Protein AF-A0A8T7J701-F1 (afdb_monomer)

Solvent-accessible surface area (backbone atoms only — not comparable to full-atom values): 9344 Å² total; per-residue (Å²): 139,82,80,80,81,82,81,77,78,81,80,74,82,53,72,67,58,51,52,51,53,51,56,53,50,53,58,54,46,68,56,49,52,61,53,50,50,53,51,52,50,38,51,53,44,42,51,38,52,59,66,49,41,62,57,58,50,21,50,53,51,45,28,73,75,64,75,45,62,70,88,56,50,94,55,53,51,68,57,43,32,54,74,36,74,41,73,69,82,63,43,32,93,86,24,78,41,36,28,45,67,43,78,37,64,93,67,40,28,42,38,34,34,49,22,83,86,38,67,95,42,58,92,26,24,55,33,38,29,56,44,71,93,74,89,51,88,42,79,43,50,48,29,30,91,81,36,81,52,24,38,53,64,89,54,50,50,78,95,48,110

Nearest PDB structures (foldseek):
  1ay2-assembly1_A  TM=6.930E-01  e=4.412E-07  Neisseria gonorrhoeae
  8p36-assembly1_A  TM=6.421E-01  e=7.037E-06  Neisseria meningitidis 8013
  5vxx-assembly1_A  TM=6.712E-01  e=3.797E-05  Neisseria gonorrhoeae
  4v1j-assembly1_A  TM=6.724E-01  e=2.049E-04  Neisseria meningitidis MC58
  4ua3-assembly1_A  TM=5.318E-01  e=2.609E+00  Schizosaccharomyces pombe 972h-

Mean predicted aligned error: 8.08 Å

Structure (mmCIF, N/CA/C/O backbone):
data_AF-A0A8T7J701-F1
#
_entry.id   AF-A0A8T7J701-F1
#
loop_
_atom_site.group_PDB
_atom_site.id
_atom_site.type_symbol
_atom_site.label_atom_id
_atom_site.label_alt_id
_atom_site.label_comp_id
_atom_site.label_asym_id
_atom_site.label_entity_id
_atom_site.label_seq_id
_atom_site.pdbx_PDB_ins_code
_atom_site.Cartn_x
_atom_site.Cartn_y
_atom_site.Cartn_z
_atom_site.occupancy
_atom_site.B_iso_or_equiv
_atom_site.auth_seq_id
_atom_site.auth_comp_id
_atom_site.auth_asym_id
_atom_site.auth_atom_id
_atom_site.pdbx_PDB_model_num
ATOM 1 N N . MET A 1 1 ? -72.416 5.021 23.089 1.00 48.91 1 MET A N 1
ATOM 2 C CA . MET A 1 1 ? -71.136 4.602 22.478 1.00 48.91 1 MET A CA 1
ATOM 3 C C . MET A 1 1 ? -70.026 5.151 23.364 1.00 48.91 1 MET A C 1
ATOM 5 O O . MET A 1 1 ? -69.552 6.258 23.155 1.00 48.91 1 MET A O 1
ATOM 9 N N . GLU A 1 2 ? -69.738 4.439 24.451 1.00 57.44 2 GLU A N 1
ATOM 10 C CA . GLU A 1 2 ? -68.784 4.865 25.477 1.00 57.44 2 GLU A CA 1
ATOM 11 C C . GLU A 1 2 ? -67.380 4.456 25.020 1.00 57.44 2 GLU A C 1
ATOM 13 O O . GLU A 1 2 ? -67.126 3.279 24.763 1.00 57.44 2 GLU A O 1
ATOM 18 N N . ARG A 1 3 ? -66.489 5.429 24.797 1.00 68.06 3 ARG A N 1
ATOM 19 C CA . ARG A 1 3 ? -65.107 5.136 24.401 1.00 68.06 3 ARG A CA 1
ATOM 20 C C . ARG A 1 3 ? -64.328 4.754 25.654 1.00 68.06 3 ARG A C 1
ATOM 22 O O . ARG A 1 3 ? -64.083 5.611 26.495 1.00 68.06 3 ARG A O 1
ATOM 29 N N . ILE A 1 4 ? -63.929 3.489 25.750 1.00 71.31 4 ILE A N 1
ATOM 30 C CA . ILE A 1 4 ? -63.024 2.992 26.792 1.00 71.31 4 ILE A CA 1
ATOM 31 C C . ILE A 1 4 ? -61.627 3.584 26.529 1.00 71.31 4 ILE A C 1
ATOM 33 O O . ILE A 1 4 ? -61.042 3.292 25.481 1.00 71.31 4 ILE A O 1
ATOM 37 N N . PRO A 1 5 ? -61.069 4.416 27.426 1.00 68.75 5 PRO A N 1
ATOM 38 C CA . PRO A 1 5 ? -59.709 4.909 27.276 1.00 68.75 5 PRO A CA 1
ATOM 39 C C . PRO A 1 5 ? -58.721 3.787 27.612 1.00 68.75 5 PRO A C 1
ATOM 41 O O . PRO A 1 5 ? -58.660 3.294 28.738 1.00 68.75 5 PRO A O 1
ATOM 44 N N . ILE A 1 6 ? -57.925 3.380 26.625 1.00 67.25 6 ILE A N 1
ATOM 45 C CA . ILE A 1 6 ? -56.835 2.420 26.811 1.00 67.25 6 ILE A CA 1
ATOM 46 C C . ILE A 1 6 ? -55.654 3.195 27.409 1.00 67.25 6 ILE A C 1
ATOM 48 O O . ILE A 1 6 ? -54.862 3.803 26.691 1.00 67.25 6 ILE A O 1
ATOM 52 N N . ALA A 1 7 ? -55.552 3.223 28.737 1.00 66.69 7 ALA A N 1
ATOM 53 C CA . ALA A 1 7 ? -54.397 3.788 29.425 1.00 66.69 7 ALA A CA 1
ATOM 54 C C . ALA A 1 7 ? -53.193 2.838 29.279 1.00 66.69 7 ALA A C 1
ATOM 56 O O . ALA A 1 7 ? -53.041 1.874 30.032 1.00 66.69 7 ALA A O 1
ATOM 57 N N . LEU A 1 8 ? -52.326 3.099 28.299 1.00 66.06 8 LEU A N 1
ATOM 58 C CA . LEU A 1 8 ? -51.037 2.420 28.171 1.00 66.06 8 LEU A CA 1
ATOM 59 C C . LEU A 1 8 ? -50.128 2.872 29.326 1.00 66.06 8 LEU A C 1
ATOM 61 O O . LEU A 1 8 ? -49.614 3.989 29.327 1.00 66.06 8 LEU A O 1
ATOM 65 N N . ARG A 1 9 ? -49.936 2.016 30.340 1.00 67.56 9 ARG A N 1
ATOM 66 C CA . ARG A 1 9 ? -48.947 2.247 31.406 1.00 67.56 9 ARG A CA 1
ATOM 67 C C . ARG A 1 9 ? -47.551 2.355 30.783 1.00 67.56 9 ARG A C 1
ATOM 69 O O . ARG A 1 9 ? -46.981 1.347 30.375 1.00 67.56 9 ARG A O 1
ATOM 76 N N . SER A 1 10 ? -46.984 3.558 30.771 1.00 69.19 10 SER A N 1
ATOM 77 C CA . SER A 1 10 ? -45.564 3.778 30.487 1.00 69.19 10 SER A CA 1
ATOM 78 C C . SER A 1 10 ? -44.724 3.159 31.610 1.00 69.19 10 SER A C 1
ATOM 80 O O . SER A 1 10 ? -44.507 3.783 32.649 1.00 69.19 10 SER A O 1
ATOM 82 N N . LYS A 1 11 ? -44.265 1.915 31.429 1.00 72.12 11 LYS A N 1
ATOM 83 C CA . LYS A 1 11 ? -43.173 1.356 32.234 1.00 72.12 11 LYS A CA 1
ATOM 84 C C . LYS A 1 11 ? -41.877 2.029 31.777 1.00 72.12 11 LYS A C 1
ATOM 86 O O . LYS A 1 11 ? -41.367 1.714 30.708 1.00 72.12 11 LYS A O 1
ATOM 91 N N . GLY A 1 12 ? -41.393 2.994 32.556 1.00 75.69 12 GLY A N 1
ATOM 92 C CA . GLY A 1 12 ? -40.072 3.587 32.346 1.00 75.69 12 GLY A CA 1
ATOM 93 C C . GLY A 1 12 ? -38.963 2.589 32.684 1.00 75.69 12 GLY A C 1
ATOM 94 O O . GLY A 1 12 ? -39.134 1.759 33.576 1.00 75.69 12 GLY A O 1
ATOM 95 N N . PHE A 1 13 ? -37.841 2.676 31.971 1.00 80.69 13 PHE A N 1
ATOM 96 C CA . PHE A 1 13 ? -36.609 1.954 32.302 1.00 80.69 13 PHE A CA 1
ATOM 97 C C . PHE A 1 13 ? -36.072 2.424 33.660 1.00 80.69 13 PHE A C 1
ATOM 99 O O . PHE A 1 13 ? -36.103 3.623 33.952 1.00 80.69 13 PHE A O 1
ATOM 106 N N . SER A 1 14 ? -35.561 1.507 34.483 1.00 90.25 14 SER A N 1
ATOM 107 C CA . SER A 1 14 ? -34.904 1.894 35.730 1.00 90.25 14 SER A CA 1
ATOM 108 C C . SER A 1 14 ? -33.546 2.538 35.448 1.00 90.25 14 SER A C 1
ATOM 110 O O . SER A 1 14 ? -32.797 2.095 34.576 1.00 90.25 14 SER A O 1
ATOM 112 N N . LEU A 1 15 ? -33.180 3.554 36.236 1.00 90.75 15 LEU A N 1
ATOM 113 C CA . LEU A 1 15 ? -31.855 4.175 36.162 1.00 90.75 15 LEU A CA 1
ATOM 114 C C . LEU A 1 15 ? -30.743 3.134 36.379 1.00 90.75 15 LEU A C 1
ATOM 116 O O . LEU A 1 15 ? -29.698 3.204 35.737 1.00 90.75 15 LEU A O 1
ATOM 120 N N . ILE A 1 16 ? -30.991 2.126 37.224 1.00 93.25 16 ILE A N 1
ATOM 121 C CA . ILE A 1 16 ? -30.011 1.065 37.475 1.00 93.25 16 ILE A CA 1
ATOM 122 C C . ILE A 1 16 ? -29.854 0.118 36.281 1.00 93.25 16 ILE A C 1
ATOM 124 O O . ILE A 1 16 ? -28.740 -0.308 35.987 1.00 93.25 16 ILE A O 1
ATOM 128 N N . GLU A 1 17 ? -30.935 -0.158 35.545 1.00 93.06 17 GLU A N 1
ATOM 129 C CA . GLU A 1 17 ? -30.873 -0.964 34.319 1.00 93.06 17 GLU A CA 1
ATOM 130 C C . GLU A 1 17 ? -30.057 -0.242 33.247 1.00 93.06 17 GLU A C 1
ATOM 132 O O . GLU A 1 17 ? -29.216 -0.856 32.591 1.00 93.06 17 GLU A O 1
ATOM 137 N N . LEU A 1 18 ? -30.238 1.076 33.122 1.00 91.25 18 LEU A N 1
ATOM 138 C CA . LEU A 1 18 ? -29.447 1.892 32.207 1.00 91.25 18 LEU A CA 1
ATOM 139 C C . LEU A 1 18 ? -27.960 1.899 32.597 1.00 91.25 18 LEU A C 1
ATOM 141 O O . LEU A 1 18 ? -27.101 1.730 31.735 1.00 91.25 18 LEU A O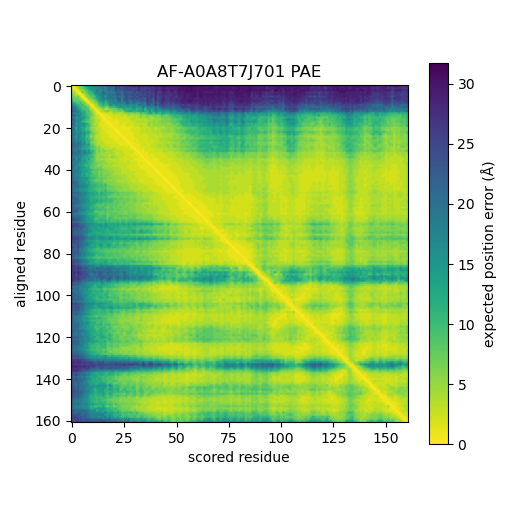 1
ATOM 145 N N . MET A 1 19 ? -27.639 2.063 33.884 1.00 93.94 19 MET A N 1
ATOM 146 C CA . MET A 1 19 ? -26.246 2.089 34.344 1.00 93.94 19 MET A CA 1
ATOM 147 C C . MET A 1 19 ? -25.528 0.759 34.095 1.00 93.94 19 MET A C 1
ATOM 149 O O . MET A 1 19 ? -24.382 0.766 33.645 1.00 93.94 19 MET A O 1
ATOM 153 N N . ILE A 1 20 ? -26.195 -0.377 34.324 1.00 95.12 20 ILE A N 1
ATOM 154 C CA . ILE A 1 20 ? -25.615 -1.700 34.053 1.00 95.12 20 ILE A CA 1
ATOM 155 C C . ILE A 1 20 ? -25.442 -1.912 32.544 1.00 95.12 20 ILE A C 1
ATOM 157 O O . ILE A 1 20 ? -24.383 -2.362 32.105 1.00 95.12 20 ILE A O 1
ATOM 161 N N . ALA A 1 21 ? -26.437 -1.539 31.735 1.00 95.56 21 ALA A N 1
ATOM 162 C CA . ALA A 1 21 ? -26.334 -1.637 30.281 1.00 95.56 21 ALA A CA 1
ATOM 163 C C . ALA A 1 21 ? -25.148 -0.818 29.740 1.00 95.56 21 ALA A C 1
ATOM 165 O O . ALA A 1 21 ? -24.352 -1.324 28.948 1.00 95.56 21 ALA A O 1
ATOM 166 N N . LEU A 1 22 ? -24.974 0.418 30.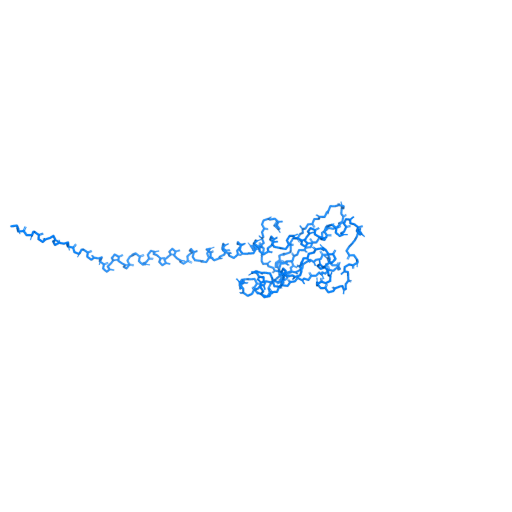218 1.00 94.31 22 LEU A N 1
ATOM 167 C CA . LEU A 1 22 ? -23.845 1.271 29.839 1.00 94.31 22 LEU A CA 1
ATOM 168 C C . LEU A 1 22 ? -22.497 0.705 30.300 1.00 94.31 22 LEU A C 1
ATOM 170 O O . LEU A 1 22 ? -21.518 0.797 29.558 1.00 94.31 22 LEU A O 1
ATOM 174 N N . ALA A 1 23 ? -22.439 0.092 31.485 1.00 96.12 23 ALA A N 1
ATOM 175 C CA . ALA A 1 23 ? -21.226 -0.554 31.981 1.00 96.12 23 ALA A CA 1
ATOM 176 C C . ALA A 1 23 ? -20.783 -1.719 31.079 1.00 96.12 23 ALA A C 1
ATOM 178 O O . ALA A 1 23 ? -19.599 -1.858 30.790 1.00 96.12 23 ALA A O 1
ATOM 179 N N . ILE A 1 24 ? -21.720 -2.523 30.573 1.00 97.19 24 ILE A N 1
ATOM 180 C CA . ILE A 1 24 ? -21.397 -3.629 29.661 1.00 97.19 24 ILE A CA 1
ATOM 181 C C . ILE A 1 24 ? -20.969 -3.092 28.286 1.00 97.19 24 ILE A C 1
ATOM 183 O O . ILE A 1 24 ? -19.957 -3.530 27.734 1.00 97.19 24 ILE A O 1
ATOM 187 N N . ILE A 1 25 ? -21.701 -2.113 27.740 1.00 96.56 25 ILE A N 1
ATOM 188 C CA . ILE A 1 25 ? -21.396 -1.517 26.429 1.00 96.56 25 ILE A CA 1
ATOM 189 C C . ILE A 1 25 ? -20.014 -0.852 26.437 1.00 96.56 25 ILE A C 1
ATOM 191 O O . ILE A 1 25 ? -19.280 -0.978 25.456 1.00 96.56 25 ILE A O 1
ATOM 195 N N . SER A 1 26 ? -19.626 -0.179 27.524 1.00 96.31 26 SER A N 1
ATOM 196 C CA . SER A 1 26 ? -18.323 0.491 27.611 1.00 96.31 26 SER A CA 1
ATOM 197 C C . SER A 1 26 ? -17.153 -0.498 27.551 1.00 96.31 26 SER A C 1
ATOM 199 O O . SER A 1 26 ? -16.195 -0.263 26.811 1.00 96.31 26 SER A O 1
ATOM 201 N N . ILE A 1 27 ? -17.266 -1.640 28.237 1.00 96.25 27 ILE A N 1
ATOM 202 C CA . ILE A 1 27 ? -16.248 -2.697 28.222 1.00 96.25 27 ILE A CA 1
ATOM 203 C C . ILE A 1 27 ? -16.122 -3.292 26.815 1.00 96.25 27 ILE A C 1
ATOM 205 O O . ILE A 1 27 ? -15.019 -3.338 26.268 1.00 96.25 27 ILE A O 1
ATOM 209 N N . LEU A 1 28 ? -17.242 -3.686 26.195 1.00 96.88 28 LEU A N 1
ATOM 210 C CA . LEU A 1 28 ? -17.240 -4.288 24.854 1.00 96.88 28 LEU A CA 1
ATOM 211 C C . LEU A 1 28 ? -16.703 -3.317 23.792 1.00 96.88 28 LEU A C 1
ATOM 213 O O . LEU A 1 28 ? -15.905 -3.699 22.934 1.00 96.88 28 LEU A O 1
ATOM 217 N N . SER A 1 29 ? -17.101 -2.047 23.877 1.00 95.81 29 SER A N 1
ATOM 218 C CA . SER A 1 29 ? -16.688 -0.989 22.953 1.00 95.81 29 SER A CA 1
ATOM 219 C C . SER A 1 29 ? -15.175 -0.741 22.979 1.00 95.81 29 SER A C 1
ATOM 221 O O . SER A 1 29 ? -14.570 -0.540 21.923 1.00 95.81 29 SER A O 1
ATOM 223 N N . SER A 1 30 ? -14.542 -0.836 24.156 1.00 95.69 30 SER A N 1
ATOM 224 C CA . SER A 1 30 ? -13.095 -0.614 24.306 1.00 95.69 30 SER A CA 1
ATOM 225 C C . SER A 1 30 ? -12.235 -1.566 23.459 1.00 95.69 30 SER A C 1
ATOM 227 O O . SER A 1 30 ? -11.179 -1.166 22.973 1.00 95.69 30 SER A O 1
ATOM 229 N N . ILE A 1 31 ? -12.715 -2.792 23.223 1.00 94.56 31 ILE A N 1
ATOM 230 C CA . ILE A 1 31 ? -12.029 -3.821 22.428 1.00 94.56 31 ILE A CA 1
ATOM 231 C C . ILE A 1 31 ? -12.515 -3.793 20.973 1.00 94.56 31 ILE A C 1
ATOM 233 O O . ILE A 1 31 ? -11.716 -3.876 20.039 1.00 94.56 31 ILE A O 1
ATOM 237 N N . ALA A 1 32 ? -13.825 -3.632 20.763 1.00 94.94 32 ALA A N 1
ATOM 238 C CA . ALA A 1 32 ? -14.435 -3.711 19.440 1.00 94.94 32 ALA A CA 1
ATOM 239 C C . ALA A 1 32 ? -14.025 -2.552 18.517 1.00 94.94 32 ALA A C 1
ATOM 241 O O . ALA A 1 32 ? -13.745 -2.772 17.339 1.00 94.94 32 ALA A O 1
ATOM 242 N N . ILE A 1 33 ? -13.955 -1.318 19.031 1.00 93.50 33 ILE A N 1
ATOM 243 C CA . ILE A 1 33 ? -13.616 -0.140 18.218 1.00 93.50 33 ILE A CA 1
ATOM 244 C C . ILE A 1 33 ? -12.212 -0.229 17.597 1.00 93.50 33 ILE A C 1
ATOM 246 O O . ILE A 1 33 ? -12.117 -0.062 16.377 1.00 93.50 33 ILE A O 1
ATOM 250 N N . PRO A 1 34 ? -11.117 -0.459 18.352 1.00 91.56 34 PRO A N 1
ATOM 251 C CA . PRO A 1 34 ? -9.784 -0.516 17.751 1.00 91.56 34 PRO A CA 1
ATOM 252 C C . PRO A 1 34 ? -9.657 -1.673 16.753 1.00 91.56 34 PRO A C 1
ATOM 254 O O . PRO A 1 34 ? -9.100 -1.488 15.672 1.00 91.56 34 PRO A O 1
ATOM 257 N N . GLN A 1 35 ? -10.247 -2.834 17.054 1.00 92.62 35 GLN A N 1
ATOM 258 C CA . GLN A 1 35 ? -10.235 -3.976 16.140 1.00 92.62 35 GLN A CA 1
ATOM 259 C C . GLN A 1 35 ? -10.995 -3.679 14.839 1.00 92.62 35 GLN A C 1
ATOM 261 O O . GLN A 1 35 ? -10.494 -3.963 13.748 1.00 92.62 35 GLN A O 1
ATOM 266 N N . TYR A 1 36 ? -12.181 -3.072 14.934 1.00 93.12 36 TYR A N 1
ATOM 267 C CA . TYR A 1 36 ? -12.975 -2.698 13.766 1.00 93.12 36 TYR A CA 1
ATOM 268 C C . TYR A 1 36 ? -12.267 -1.644 12.908 1.00 93.12 36 TYR A C 1
ATOM 270 O O . TYR A 1 36 ? -12.245 -1.759 11.684 1.00 93.12 36 TYR A O 1
ATOM 278 N N . ARG A 1 37 ? -11.619 -0.651 13.532 1.00 90.25 37 ARG A N 1
ATOM 279 C CA . ARG A 1 37 ? -10.803 0.339 12.812 1.00 90.25 37 ARG A CA 1
ATOM 280 C C . ARG A 1 37 ? -9.686 -0.336 12.022 1.00 90.25 37 ARG A C 1
ATOM 282 O O . ARG A 1 37 ? -9.582 -0.094 10.824 1.00 90.25 37 ARG A O 1
ATOM 289 N N . ASN A 1 38 ? -8.937 -1.251 12.640 1.00 89.31 38 ASN A N 1
ATOM 290 C CA . ASN A 1 38 ? -7.877 -1.992 11.951 1.00 89.31 38 ASN A CA 1
ATOM 291 C C . ASN A 1 38 ? -8.417 -2.818 10.772 1.00 89.31 38 ASN A C 1
ATOM 293 O O . ASN A 1 38 ? -7.792 -2.848 9.712 1.00 89.31 38 ASN A O 1
ATOM 297 N N . TYR A 1 39 ? -9.583 -3.456 10.922 1.00 91.38 39 TYR A N 1
ATOM 298 C CA . TYR A 1 39 ? -10.231 -4.195 9.834 1.00 91.38 39 TYR A CA 1
ATOM 299 C C . TYR A 1 39 ? -10.573 -3.286 8.645 1.00 91.38 39 TYR A C 1
ATOM 301 O O . TYR A 1 39 ? -10.223 -3.593 7.504 1.00 91.38 39 TYR A O 1
ATOM 309 N N . ILE A 1 40 ? -11.191 -2.133 8.911 1.00 91.44 40 ILE A N 1
ATOM 310 C CA . ILE A 1 40 ? -11.526 -1.153 7.873 1.00 91.44 40 ILE A CA 1
ATOM 311 C C . ILE A 1 40 ? -10.260 -0.609 7.200 1.00 91.44 40 ILE A C 1
ATOM 313 O O . ILE A 1 40 ? -10.224 -0.485 5.977 1.00 91.44 40 ILE A O 1
ATOM 317 N N . THR A 1 41 ? -9.195 -0.343 7.955 1.00 90.88 41 THR A N 1
ATOM 318 C CA . THR A 1 41 ? -7.906 0.098 7.404 1.00 90.88 41 THR A CA 1
ATOM 319 C C . THR A 1 41 ? -7.299 -0.947 6.469 1.00 90.88 41 THR A C 1
ATOM 321 O O . THR A 1 41 ? -6.880 -0.603 5.363 1.00 90.88 41 THR A O 1
ATOM 324 N N . LYS A 1 42 ? -7.310 -2.231 6.850 1.00 90.81 42 LYS A N 1
ATOM 325 C CA . LYS A 1 42 ? -6.849 -3.329 5.981 1.00 90.81 42 LYS A CA 1
ATOM 326 C C . LYS A 1 42 ? -7.682 -3.440 4.704 1.00 90.81 42 LYS A C 1
ATOM 328 O O . LYS A 1 42 ? -7.115 -3.638 3.631 1.00 90.81 42 LYS A O 1
ATOM 333 N N . ALA A 1 43 ? -9.001 -3.263 4.793 1.00 90.81 43 ALA A N 1
ATOM 334 C CA . ALA A 1 43 ? -9.877 -3.268 3.622 1.00 90.81 43 ALA A CA 1
ATOM 335 C C . ALA A 1 43 ? -9.530 -2.126 2.649 1.00 90.81 43 ALA A C 1
ATOM 337 O O . ALA A 1 43 ? -9.304 -2.375 1.466 1.00 90.81 43 ALA A O 1
ATOM 338 N N . LYS A 1 44 ? -9.377 -0.895 3.157 1.00 90.94 44 LYS A N 1
ATOM 339 C CA . LYS A 1 44 ? -8.966 0.268 2.350 1.00 90.94 44 LYS A CA 1
ATOM 340 C C . LYS A 1 44 ? -7.588 0.078 1.707 1.00 90.94 44 LYS A C 1
ATOM 342 O O . LYS A 1 44 ? -7.392 0.413 0.543 1.00 90.94 44 LYS A O 1
ATOM 347 N N . LEU A 1 45 ? -6.627 -0.480 2.445 1.00 90.25 45 LEU A N 1
ATOM 348 C CA . LEU A 1 45 ? -5.290 -0.778 1.922 1.00 90.25 45 LEU A CA 1
ATOM 349 C C . LEU A 1 45 ? -5.296 -1.877 0.865 1.00 90.25 45 LEU A C 1
ATOM 351 O O . LE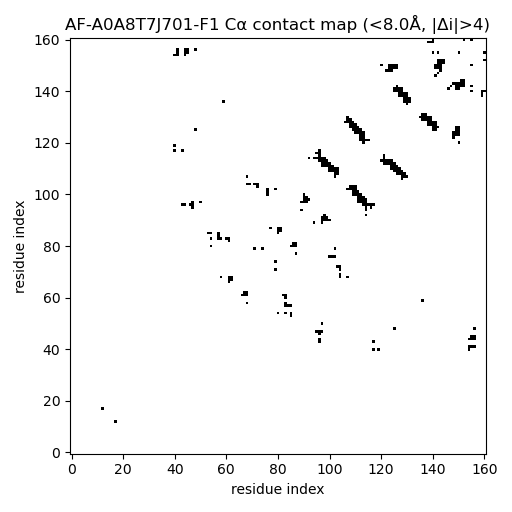U A 1 45 ? -4.529 -1.809 -0.092 1.00 90.25 45 LEU A O 1
ATOM 355 N N . THR A 1 46 ? -6.176 -2.862 1.010 1.00 90.12 46 THR A N 1
ATOM 356 C CA . THR A 1 46 ? -6.380 -3.893 -0.009 1.00 90.12 46 THR A CA 1
ATOM 357 C C . THR A 1 46 ? -6.958 -3.276 -1.279 1.00 90.12 46 THR A C 1
ATOM 359 O O . THR A 1 46 ? -6.470 -3.572 -2.365 1.00 90.12 46 THR A O 1
ATOM 362 N N . GLU A 1 47 ? -7.923 -2.358 -1.165 1.00 89.06 47 GLU A N 1
ATOM 363 C CA . GLU A 1 47 ? -8.436 -1.600 -2.314 1.00 89.06 47 GLU A CA 1
ATOM 364 C C . GLU A 1 47 ? -7.321 -0.783 -2.978 1.00 89.06 47 GLU A C 1
ATOM 366 O O . GLU A 1 47 ? -7.143 -0.865 -4.191 1.00 89.06 47 GLU A O 1
ATOM 371 N N . ALA A 1 48 ? -6.497 -0.082 -2.193 1.00 88.56 48 ALA A N 1
ATOM 372 C CA . ALA A 1 48 ? -5.334 0.640 -2.706 1.00 88.56 48 ALA A CA 1
ATOM 373 C C . ALA A 1 48 ? -4.337 -0.287 -3.428 1.00 88.56 48 ALA A C 1
ATOM 375 O O . ALA A 1 48 ? -3.820 0.057 -4.488 1.00 88.56 48 ALA A O 1
ATOM 376 N N . PHE A 1 49 ? -4.086 -1.480 -2.886 1.00 88.38 49 PHE A N 1
ATOM 377 C CA . PHE A 1 49 ? -3.208 -2.476 -3.495 1.00 88.38 49 PHE A CA 1
ATOM 378 C C . PHE A 1 49 ? -3.760 -3.004 -4.824 1.00 88.38 49 PHE A C 1
ATOM 380 O O . PHE A 1 49 ? -3.025 -3.079 -5.810 1.00 88.38 49 PHE A O 1
ATOM 387 N N . LEU A 1 50 ? -5.052 -3.341 -4.866 1.00 87.81 50 LEU A N 1
ATOM 388 C CA . LEU A 1 50 ? -5.739 -3.775 -6.086 1.00 87.81 50 LEU A CA 1
ATOM 389 C C . LEU A 1 50 ? -5.705 -2.689 -7.151 1.00 87.81 50 LEU A C 1
ATOM 391 O O . LEU A 1 50 ? -5.483 -2.971 -8.325 1.00 87.81 50 LEU A O 1
ATOM 395 N N . ALA A 1 51 ? -5.858 -1.443 -6.726 1.00 86.75 51 ALA A N 1
ATOM 396 C CA . ALA A 1 51 ? -5.806 -0.312 -7.615 1.00 86.75 51 ALA A CA 1
ATOM 397 C C . ALA A 1 51 ? -4.409 -0.217 -8.290 1.00 86.75 51 ALA A C 1
ATOM 399 O O . ALA A 1 51 ? -4.322 0.108 -9.466 1.00 86.75 51 ALA A O 1
ATOM 400 N N . VAL A 1 52 ? -3.312 -0.590 -7.618 1.00 87.38 52 VAL A N 1
ATOM 401 C CA . VAL A 1 52 ? -1.947 -0.574 -8.195 1.00 87.38 52 VAL A CA 1
ATOM 402 C C . VAL A 1 52 ? -1.665 -1.763 -9.137 1.00 87.38 52 VAL A C 1
ATOM 404 O O . VAL A 1 52 ? -0.666 -1.764 -9.863 1.00 87.38 52 VAL A O 1
ATOM 407 N N . ALA A 1 53 ? -2.539 -2.771 -9.191 1.00 88.06 53 ALA A N 1
ATOM 408 C CA . ALA A 1 53 ? -2.349 -3.960 -10.025 1.00 88.06 53 ALA A CA 1
ATOM 409 C C . ALA A 1 53 ? -2.077 -3.681 -11.523 1.00 88.06 53 ALA A C 1
ATOM 411 O O . ALA A 1 53 ? -1.177 -4.328 -12.063 1.00 88.06 53 ALA A O 1
ATOM 412 N N . PRO A 1 54 ? -2.735 -2.716 -12.201 1.00 88.50 54 PRO A N 1
ATOM 413 C CA . PRO A 1 54 ? -2.469 -2.401 -13.606 1.00 88.50 54 PRO A CA 1
ATOM 414 C C . PRO A 1 54 ? -1.017 -2.002 -13.873 1.00 88.50 54 PRO A C 1
ATOM 416 O O . PRO A 1 54 ? -0.462 -2.377 -14.898 1.00 88.50 54 PRO A O 1
ATOM 419 N N . ILE A 1 55 ? -0.359 -1.316 -12.931 1.00 88.88 55 ILE A N 1
ATOM 420 C CA . ILE A 1 55 ? 1.063 -0.972 -13.071 1.00 88.88 55 ILE A CA 1
ATOM 421 C C . ILE A 1 55 ? 1.924 -2.227 -13.027 1.00 88.88 55 ILE A C 1
ATOM 423 O O . ILE A 1 55 ? 2.884 -2.352 -13.783 1.00 88.88 55 ILE A O 1
ATOM 427 N N . LYS A 1 56 ? 1.592 -3.165 -12.133 1.00 88.12 56 LYS A N 1
ATOM 428 C CA . LYS A 1 56 ? 2.330 -4.424 -12.016 1.00 88.12 56 LYS A CA 1
ATOM 429 C C . LYS A 1 56 ? 2.245 -5.214 -13.317 1.00 88.12 56 LYS A C 1
ATOM 431 O O . LYS A 1 56 ? 3.263 -5.718 -13.776 1.00 88.12 56 LYS A O 1
ATOM 436 N N . PHE A 1 57 ? 1.051 -5.297 -13.900 1.00 89.75 57 PHE A N 1
ATOM 437 C CA . PHE A 1 57 ? 0.838 -5.971 -15.177 1.00 89.75 57 PHE A CA 1
ATOM 438 C C . PHE A 1 57 ? 1.549 -5.257 -16.323 1.00 89.75 57 PHE A C 1
ATOM 440 O O . PHE A 1 57 ? 2.308 -5.905 -17.037 1.00 89.75 57 PHE A O 1
ATOM 447 N N . GLY A 1 58 ? 1.406 -3.934 -16.429 1.00 90.19 58 GLY A N 1
ATOM 448 C CA . GLY A 1 58 ? 2.095 -3.151 -17.452 1.00 90.19 58 GLY A CA 1
ATOM 449 C C . GLY A 1 58 ? 3.615 -3.280 -17.357 1.00 90.19 58 GLY A C 1
ATOM 450 O O . GLY A 1 58 ? 4.287 -3.383 -18.375 1.00 90.19 58 GLY A O 1
ATOM 451 N N . LEU A 1 59 ? 4.186 -3.349 -16.147 1.00 89.38 59 LEU A N 1
ATOM 452 C CA . LEU A 1 59 ? 5.628 -3.557 -15.984 1.00 89.38 59 LEU A CA 1
ATOM 453 C C . LEU A 1 59 ? 6.066 -4.954 -16.436 1.00 89.38 59 LEU A C 1
ATOM 455 O O . LEU A 1 59 ? 7.111 -5.087 -17.068 1.00 89.38 59 LEU A O 1
ATOM 459 N N . VAL A 1 60 ? 5.282 -5.987 -16.121 1.00 89.19 60 VAL A N 1
ATOM 460 C CA . VAL A 1 60 ? 5.555 -7.359 -16.576 1.00 89.19 60 VAL A CA 1
ATOM 461 C C . VAL A 1 60 ? 5.503 -7.425 -18.102 1.00 89.19 60 VAL A C 1
ATOM 463 O O . VAL A 1 60 ? 6.412 -7.976 -18.714 1.00 89.19 60 VAL A O 1
AT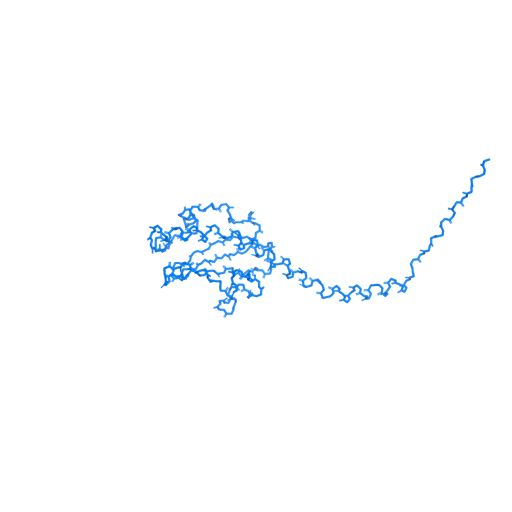OM 466 N N . GLU A 1 61 ? 4.487 -6.819 -18.717 1.00 90.19 61 GLU A N 1
ATOM 467 C CA . GLU A 1 61 ? 4.355 -6.720 -20.172 1.00 90.19 61 GLU A CA 1
ATOM 468 C C . GLU A 1 61 ? 5.534 -5.959 -20.789 1.00 90.19 61 GLU A C 1
ATOM 470 O O . GLU A 1 61 ? 6.188 -6.459 -21.704 1.00 90.19 61 GLU A O 1
ATOM 475 N N . TYR A 1 62 ? 5.880 -4.798 -20.229 1.00 90.06 62 TYR A N 1
ATOM 476 C CA . TYR A 1 62 ? 7.006 -3.993 -20.688 1.00 90.06 62 TYR A CA 1
ATOM 477 C C . TYR A 1 62 ? 8.315 -4.784 -20.659 1.00 90.06 62 TYR A C 1
ATOM 479 O O . TYR A 1 62 ? 9.075 -4.742 -21.625 1.00 90.06 62 TYR A O 1
ATOM 487 N N . VAL A 1 63 ? 8.587 -5.520 -19.578 1.00 88.31 63 VAL A N 1
ATOM 488 C CA . VAL A 1 63 ? 9.787 -6.363 -19.469 1.00 88.31 63 VAL A CA 1
ATOM 489 C C . VAL A 1 63 ? 9.706 -7.569 -20.403 1.00 88.31 63 VAL A C 1
ATOM 491 O O . VAL A 1 63 ? 10.727 -7.954 -20.962 1.00 88.31 63 VAL A O 1
ATOM 494 N N . SER A 1 64 ? 8.520 -8.128 -20.641 1.00 88.31 64 SER A N 1
ATOM 495 C CA . SER A 1 64 ? 8.336 -9.212 -21.610 1.00 88.31 64 SER A CA 1
ATOM 496 C C . SER A 1 64 ? 8.642 -8.774 -23.045 1.00 88.31 64 SER A C 1
ATOM 498 O O . SER A 1 64 ? 9.129 -9.584 -23.828 1.00 88.31 64 SER A O 1
ATOM 500 N N . VAL A 1 65 ? 8.363 -7.514 -23.397 1.00 90.25 65 VAL A N 1
ATOM 501 C CA . VAL A 1 65 ? 8.628 -6.956 -24.734 1.00 90.25 65 VAL A CA 1
ATOM 502 C C . VAL A 1 65 ? 10.061 -6.430 -24.858 1.00 90.25 65 VAL A C 1
ATOM 504 O O . VAL A 1 65 ? 10.723 -6.673 -25.863 1.00 90.25 65 VAL A O 1
ATOM 507 N N . ASN A 1 66 ? 10.560 -5.716 -23.845 1.00 89.12 66 ASN A N 1
ATOM 508 C CA . ASN A 1 66 ? 11.841 -4.999 -23.900 1.00 89.12 66 ASN A CA 1
ATOM 509 C C . ASN A 1 66 ? 13.009 -5.748 -23.235 1.00 89.12 66 ASN A C 1
ATOM 511 O O . ASN A 1 66 ? 14.142 -5.268 -23.246 1.00 89.12 66 ASN A O 1
ATOM 515 N N . GLY A 1 67 ? 12.748 -6.882 -22.585 1.00 86.25 67 GLY A N 1
ATOM 516 C CA . GLY A 1 67 ? 13.736 -7.715 -21.891 1.00 86.25 67 GLY A CA 1
ATOM 517 C C . GLY A 1 67 ? 14.287 -7.136 -20.581 1.00 86.25 67 GLY A C 1
ATOM 518 O O . GLY A 1 67 ? 14.909 -7.859 -19.809 1.00 86.25 67 GLY A O 1
ATOM 519 N N . SER A 1 68 ? 14.081 -5.847 -20.292 1.00 85.88 68 SER A N 1
ATOM 520 C CA . SER A 1 68 ? 14.538 -5.209 -19.052 1.00 85.88 68 SER A CA 1
ATOM 521 C C . SER A 1 68 ? 13.740 -3.947 -18.724 1.00 85.88 68 SER A C 1
ATOM 523 O O . SER A 1 68 ? 13.041 -3.395 -19.571 1.00 85.88 68 SER A O 1
ATOM 525 N N . THR A 1 69 ? 13.895 -3.431 -17.504 1.00 85.50 69 THR A N 1
ATOM 526 C CA . THR A 1 69 ? 13.323 -2.142 -17.085 1.00 85.50 69 THR A CA 1
ATOM 527 C C . THR A 1 69 ? 14.228 -0.941 -17.388 1.00 85.50 69 THR A C 1
ATOM 529 O O . THR A 1 69 ? 13.867 0.189 -17.063 1.00 85.50 69 THR A O 1
ATOM 532 N N . ALA A 1 70 ? 15.389 -1.142 -18.026 1.00 86.38 70 ALA A N 1
ATOM 533 C CA . ALA A 1 70 ? 16.391 -0.093 -18.243 1.00 86.38 70 ALA A CA 1
ATOM 534 C C . ALA A 1 70 ? 15.844 1.119 -19.014 1.00 86.38 70 ALA A C 1
ATOM 536 O O . ALA A 1 70 ? 16.177 2.256 -18.685 1.00 86.38 70 ALA A O 1
ATOM 537 N N . GLY A 1 71 ? 14.939 0.896 -19.972 1.00 86.38 71 GLY A N 1
ATOM 538 C CA . GLY A 1 71 ? 14.285 1.977 -20.719 1.00 86.38 71 GLY A CA 1
ATOM 539 C C . GLY A 1 71 ? 13.353 2.858 -19.876 1.00 86.38 71 GLY A C 1
ATOM 540 O O . GLY A 1 71 ? 13.015 3.956 -20.301 1.00 86.38 71 GLY A O 1
ATOM 541 N N . LEU A 1 72 ? 12.980 2.433 -18.665 1.00 87.19 72 LEU A N 1
ATOM 542 C CA . LEU A 1 72 ? 12.187 3.224 -17.717 1.00 87.19 72 LEU A CA 1
ATOM 543 C C . LEU A 1 72 ? 13.062 4.078 -16.783 1.00 87.19 72 LEU A C 1
ATOM 545 O O . LEU A 1 72 ? 12.539 4.871 -15.997 1.00 87.19 72 LEU A O 1
ATOM 549 N N . ALA A 1 73 ? 14.389 3.919 -16.830 1.00 87.06 73 ALA A N 1
ATOM 550 C CA . ALA A 1 73 ? 15.313 4.658 -15.979 1.00 87.06 73 ALA A CA 1
ATOM 551 C C . ALA A 1 73 ? 15.252 6.169 -16.249 1.00 87.06 73 ALA A C 1
ATOM 553 O O . ALA A 1 73 ? 15.226 6.609 -17.395 1.00 87.06 73 ALA A O 1
ATOM 554 N N . GLY A 1 74 ? 15.241 6.974 -15.183 1.00 82.75 74 GLY A N 1
ATOM 555 C CA . GLY A 1 74 ? 15.283 8.440 -15.276 1.00 82.75 74 GLY A CA 1
ATOM 556 C C . GLY A 1 74 ? 14.008 9.108 -15.807 1.00 82.75 74 GLY A C 1
ATOM 557 O O . GLY A 1 74 ? 13.927 10.335 -15.797 1.00 82.75 74 GLY A O 1
ATOM 558 N N . LYS A 1 75 ? 12.995 8.341 -16.229 1.00 87.50 75 LYS A N 1
ATOM 559 C CA . LYS A 1 75 ? 11.694 8.882 -16.638 1.00 87.50 75 LYS A CA 1
ATOM 560 C C . LYS A 1 75 ? 10.913 9.401 -15.425 1.00 87.50 75 LYS A C 1
ATOM 562 O O . LYS A 1 75 ? 10.998 8.855 -14.324 1.00 87.50 75 LYS A O 1
ATOM 567 N N . THR A 1 76 ? 10.109 10.444 -15.634 1.00 87.88 76 THR A N 1
ATOM 568 C CA . THR A 1 76 ? 9.121 10.884 -14.639 1.00 87.88 76 THR A CA 1
ATOM 569 C C . THR A 1 76 ? 8.062 9.801 -14.440 1.00 87.88 76 THR A C 1
ATOM 571 O O . THR A 1 76 ? 7.812 8.988 -15.329 1.00 87.88 76 THR A O 1
ATOM 574 N N . TRP A 1 77 ? 7.399 9.791 -13.285 1.00 84.38 77 TRP A N 1
ATOM 575 C CA . TRP A 1 77 ? 6.378 8.785 -12.976 1.00 84.38 77 TRP A CA 1
ATOM 576 C C . TRP A 1 77 ? 5.242 8.751 -14.015 1.00 84.38 77 TRP A C 1
ATOM 578 O O . TRP A 1 77 ? 4.788 7.674 -14.387 1.00 84.38 77 TRP A O 1
ATOM 588 N N . SER A 1 78 ? 4.829 9.909 -14.543 1.00 85.69 78 SER A N 1
ATOM 589 C CA . SER A 1 78 ? 3.785 10.011 -15.569 1.00 85.69 78 SER A CA 1
ATOM 590 C C . SER A 1 78 ? 4.242 9.472 -16.924 1.00 85.69 78 SER A C 1
ATOM 592 O O . SER A 1 78 ? 3.463 8.830 -17.626 1.00 85.69 78 SER A O 1
ATOM 594 N N . ALA A 1 79 ? 5.515 9.679 -17.276 1.00 88.69 79 ALA A N 1
ATOM 595 C CA . ALA A 1 79 ? 6.105 9.084 -18.467 1.00 88.69 79 ALA A CA 1
ATOM 596 C C . ALA A 1 79 ? 6.196 7.561 -18.326 1.00 88.69 79 ALA A C 1
ATOM 598 O O . ALA A 1 79 ? 5.827 6.861 -19.258 1.00 88.69 79 ALA A O 1
ATOM 599 N N . VAL A 1 80 ? 6.600 7.049 -17.156 1.00 89.38 80 VAL A N 1
ATOM 600 C CA . VAL A 1 80 ? 6.591 5.602 -16.886 1.00 89.38 80 VAL A CA 1
ATOM 601 C C . VAL A 1 80 ? 5.186 5.036 -17.082 1.00 89.38 80 VAL A C 1
ATOM 603 O O . VAL A 1 80 ? 5.027 4.105 -17.854 1.00 89.38 80 VAL A O 1
ATOM 606 N N . LEU A 1 81 ? 4.150 5.620 -16.472 1.00 88.00 81 LEU A N 1
ATOM 607 C CA . LEU A 1 81 ? 2.776 5.122 -16.633 1.00 88.00 81 LEU A CA 1
ATOM 608 C C . LEU A 1 81 ? 2.314 5.096 -18.094 1.00 88.00 81 LEU A C 1
ATOM 610 O O . LEU A 1 81 ? 1.676 4.132 -18.505 1.00 88.00 81 LEU A O 1
ATOM 614 N N . LYS A 1 82 ? 2.683 6.108 -18.886 1.00 89.69 82 LYS A N 1
ATOM 615 C CA . LYS A 1 82 ? 2.375 6.151 -20.318 1.00 89.69 82 LYS A CA 1
ATOM 616 C C . LYS A 1 82 ? 3.041 5.008 -21.092 1.00 89.69 82 LYS A C 1
ATOM 618 O O . LYS A 1 82 ? 2.378 4.400 -21.924 1.00 89.69 82 LYS A O 1
ATOM 623 N N . GLU A 1 83 ? 4.309 4.707 -20.809 1.00 90.25 83 GLU A N 1
ATOM 624 C CA . GLU A 1 83 ? 5.029 3.570 -21.417 1.00 90.25 83 GLU A CA 1
ATOM 625 C C . GLU A 1 83 ? 4.420 2.222 -21.008 1.00 90.25 83 GLU A C 1
ATOM 627 O O . GLU A 1 83 ? 4.427 1.274 -21.783 1.00 90.25 83 GLU A O 1
ATOM 632 N N . LEU A 1 84 ? 3.867 2.142 -19.794 1.00 90.06 84 LEU A N 1
ATOM 633 C CA . LEU A 1 84 ? 3.179 0.954 -19.283 1.00 90.06 84 LEU A CA 1
ATOM 634 C C . LEU A 1 84 ? 1.713 0.850 -19.748 1.00 90.06 84 LEU A C 1
ATOM 636 O O . LEU A 1 84 ? 1.009 -0.056 -19.313 1.00 90.06 84 LEU A O 1
ATOM 640 N N . GLY A 1 85 ? 1.216 1.792 -20.560 1.00 88.25 85 GLY A N 1
ATOM 641 C CA . GLY A 1 85 ? -0.180 1.809 -21.012 1.00 88.25 85 GLY A CA 1
ATOM 642 C C . GLY A 1 85 ? -1.209 2.110 -19.910 1.00 88.25 85 GLY A C 1
ATOM 643 O O . GLY A 1 85 ? -2.396 1.841 -20.083 1.00 88.25 85 GLY A O 1
ATOM 644 N N . VAL A 1 86 ? -0.786 2.675 -18.775 1.00 87.38 86 VAL A N 1
ATOM 645 C CA . VAL A 1 86 ? -1.651 2.979 -17.625 1.00 87.38 86 VAL A CA 1
ATOM 646 C C . VAL A 1 86 ? -2.047 4.458 -17.627 1.00 87.38 86 VAL A C 1
ATOM 648 O O . VAL A 1 86 ? -1.211 5.351 -17.761 1.00 87.38 86 VAL A O 1
ATOM 651 N N . SER A 1 87 ? -3.340 4.739 -17.436 1.00 80.38 87 SER A N 1
ATOM 652 C CA . SER A 1 87 ? -3.852 6.114 -17.356 1.00 80.38 87 SER A CA 1
ATOM 653 C C . SER A 1 87 ? -3.326 6.859 -16.121 1.00 80.38 87 SER A C 1
ATOM 655 O O . SER A 1 87 ? -3.373 6.352 -15.002 1.00 80.38 87 SER A O 1
ATOM 657 N N . VAL A 1 88 ? -2.884 8.106 -16.312 1.00 71.25 88 VAL A N 1
ATOM 658 C CA . VAL A 1 88 ? -2.357 8.980 -15.244 1.00 71.25 88 VAL A CA 1
ATOM 659 C C . VAL A 1 88 ? -3.436 9.511 -14.294 1.00 71.25 88 VAL A C 1
ATOM 661 O O . VAL A 1 88 ? -3.113 9.879 -13.169 1.00 71.25 88 VAL A O 1
ATOM 664 N N . ASN A 1 89 ? -4.713 9.479 -14.698 1.00 70.31 89 ASN A N 1
ATOM 665 C CA . ASN A 1 89 ? -5.856 9.913 -13.873 1.00 70.31 89 ASN A CA 1
ATOM 666 C C . ASN A 1 89 ? -6.113 9.001 -12.665 1.00 70.31 89 ASN A C 1
ATOM 668 O O . ASN A 1 89 ? -6.980 9.270 -11.840 1.00 70.31 89 ASN A O 1
ATOM 672 N N . PHE A 1 90 ? -5.381 7.896 -12.589 1.00 67.12 90 PHE A N 1
ATOM 673 C CA . PHE A 1 90 ? -5.423 6.958 -11.488 1.00 67.12 90 PHE A CA 1
ATOM 674 C C . PHE A 1 90 ? -4.787 7.527 -10.193 1.00 67.12 90 PHE A C 1
ATOM 676 O O . PHE A 1 90 ? -5.127 7.091 -9.090 1.00 67.12 90 PHE A O 1
ATOM 683 N N . PHE A 1 91 ? -3.887 8.511 -10.312 1.00 72.25 91 PHE A N 1
ATOM 684 C CA . PHE A 1 91 ? -3.150 9.128 -9.201 1.00 72.25 91 PHE A CA 1
ATOM 685 C C . PHE A 1 91 ? -3.576 10.587 -8.983 1.00 72.25 91 PHE A C 1
ATOM 687 O O . PHE A 1 91 ? -4.030 11.253 -9.912 1.00 72.25 91 PHE A O 1
ATOM 694 N N . GLY A 1 92 ? -3.391 11.098 -7.764 1.00 65.94 92 GLY A N 1
ATOM 695 C CA . GLY A 1 92 ? -3.700 12.480 -7.381 1.00 65.94 92 GLY A CA 1
ATOM 696 C C . GLY A 1 92 ? -4.848 12.599 -6.378 1.00 65.94 92 GLY A C 1
ATOM 697 O O . GLY A 1 92 ? -5.370 11.599 -5.891 1.00 65.94 92 GLY A O 1
ATOM 698 N N . ASP A 1 93 ? -5.250 13.833 -6.069 1.00 61.81 93 ASP A N 1
ATOM 699 C CA . ASP A 1 93 ? -6.200 14.137 -4.982 1.00 61.81 93 ASP A CA 1
ATOM 700 C C . ASP A 1 93 ? -7.619 13.573 -5.209 1.00 61.81 93 ASP A C 1
ATOM 702 O O . ASP A 1 93 ? -8.394 13.450 -4.264 1.00 61.81 93 ASP A O 1
ATOM 706 N N . ASN A 1 94 ? -7.947 13.171 -6.445 1.00 66.69 94 ASN A N 1
ATOM 707 C CA . ASN A 1 94 ? -9.215 12.517 -6.793 1.00 66.69 94 ASN A CA 1
ATOM 708 C C . ASN A 1 94 ? -9.185 10.987 -6.640 1.00 66.69 94 ASN A C 1
ATOM 710 O O . ASN A 1 94 ? -10.232 10.342 -6.710 1.00 66.69 94 ASN A O 1
ATOM 714 N N . SER A 1 95 ? -8.004 10.384 -6.469 1.00 78.38 95 SER A N 1
ATOM 715 C CA . SER A 1 95 ? -7.899 8.953 -6.191 1.00 78.38 95 SER A CA 1
ATOM 716 C C . SER A 1 95 ? -8.337 8.680 -4.758 1.00 78.38 95 SER A C 1
ATOM 718 O O . SER A 1 95 ? -8.042 9.442 -3.841 1.00 78.38 95 SER A O 1
ATOM 720 N N . ARG A 1 96 ? -9.056 7.576 -4.543 1.00 84.69 96 ARG A N 1
ATOM 721 C CA . ARG A 1 96 ? -9.699 7.315 -3.250 1.00 84.69 96 ARG A CA 1
ATOM 722 C C . ARG A 1 96 ? -8.702 7.029 -2.130 1.00 84.69 96 ARG A C 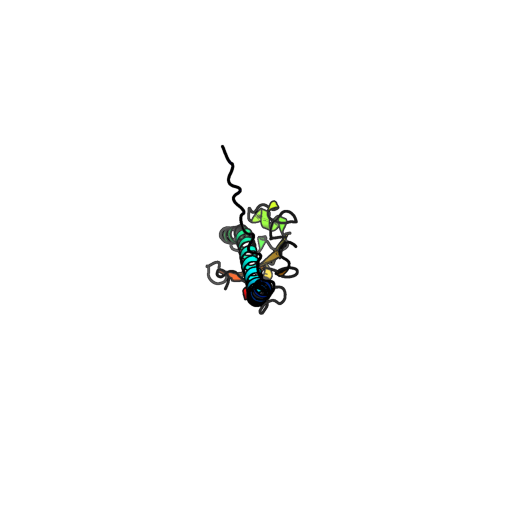1
ATOM 724 O O . ARG A 1 96 ? -8.929 7.459 -0.999 1.00 84.69 96 ARG A O 1
ATOM 731 N N . TYR A 1 97 ? -7.630 6.302 -2.459 1.00 88.25 97 TYR A N 1
ATOM 732 C CA . TYR A 1 97 ? -6.621 5.850 -1.496 1.00 88.25 97 TYR A CA 1
ATOM 733 C C . TYR A 1 97 ? -5.176 6.028 -1.961 1.00 88.25 97 TYR A C 1
ATOM 735 O O . TYR A 1 97 ? -4.279 5.994 -1.122 1.00 88.25 97 TYR A O 1
ATOM 743 N N . VAL A 1 98 ? -4.919 6.213 -3.258 1.00 89.00 98 VAL A N 1
ATOM 744 C CA . VAL A 1 98 ? -3.567 6.177 -3.828 1.00 89.00 98 VAL A CA 1
ATOM 745 C C . VAL A 1 98 ? -3.177 7.556 -4.351 1.00 89.00 98 VAL A C 1
ATOM 747 O O . VAL A 1 98 ? -3.705 8.025 -5.349 1.00 89.00 98 VAL A O 1
ATOM 750 N N . LYS A 1 99 ? -2.219 8.212 -3.696 1.00 88.62 99 LYS A N 1
ATOM 751 C CA . LYS A 1 99 ? -1.863 9.600 -4.009 1.00 88.62 99 LYS A CA 1
ATOM 752 C C . LYS A 1 99 ? -0.847 9.695 -5.134 1.00 88.62 99 LYS A C 1
ATOM 754 O O . LYS A 1 99 ? -1.073 10.421 -6.094 1.00 88.62 99 LYS A O 1
ATOM 759 N N . ASN A 1 100 ? 0.271 8.981 -5.028 1.00 87.00 100 ASN A N 1
ATOM 760 C CA . ASN A 1 100 ? 1.347 9.102 -6.004 1.00 87.00 100 ASN A CA 1
ATOM 761 C C . ASN A 1 100 ? 2.130 7.796 -6.176 1.00 87.00 100 ASN A C 1
ATOM 763 O O . ASN A 1 100 ? 2.159 6.943 -5.287 1.00 87.00 100 ASN A O 1
ATOM 767 N N . PHE A 1 101 ? 2.771 7.665 -7.335 1.00 88.50 101 PHE A N 1
ATOM 768 C CA . PHE A 1 101 ? 3.572 6.516 -7.739 1.00 88.50 101 PHE A CA 1
ATOM 769 C C . PHE A 1 101 ? 5.016 6.932 -8.034 1.00 88.50 101 PHE A C 1
ATOM 771 O O . PHE A 1 101 ? 5.271 7.991 -8.607 1.00 88.50 101 PHE A O 1
ATOM 778 N N . TRP A 1 102 ? 5.965 6.068 -7.680 1.00 88.25 102 TRP A N 1
ATOM 779 C CA . TRP A 1 102 ? 7.372 6.205 -8.035 1.00 88.25 102 TRP A CA 1
ATOM 780 C C . TRP A 1 102 ? 7.950 4.873 -8.493 1.00 88.25 102 TRP A C 1
ATOM 782 O O . TRP A 1 102 ? 7.774 3.844 -7.838 1.00 88.25 102 TRP A O 1
ATOM 792 N N . TRP A 1 103 ? 8.730 4.938 -9.568 1.00 88.06 103 TRP A N 1
ATOM 793 C CA . TRP A 1 103 ? 9.549 3.838 -10.056 1.00 88.06 103 TRP A CA 1
ATOM 794 C C . TRP A 1 103 ? 11.011 4.042 -9.651 1.00 88.06 103 TRP A C 1
ATOM 796 O O . TRP A 1 103 ? 11.575 5.119 -9.850 1.00 88.06 103 TRP A O 1
ATOM 806 N N . ASN A 1 104 ? 11.638 3.008 -9.091 1.00 86.25 104 ASN A N 1
ATOM 807 C CA . ASN A 1 104 ? 13.076 2.957 -8.863 1.00 86.25 104 ASN A CA 1
ATOM 808 C C . ASN A 1 104 ? 13.686 1.825 -9.690 1.00 86.25 104 ASN A C 1
ATOM 810 O O . ASN A 1 104 ? 13.576 0.655 -9.327 1.00 86.25 104 ASN A O 1
ATOM 814 N N . ASN A 1 105 ? 14.375 2.196 -10.769 1.00 80.38 105 ASN A N 1
ATOM 815 C CA . ASN A 1 105 ? 14.956 1.234 -11.696 1.00 80.38 105 ASN A CA 1
ATOM 816 C C . ASN A 1 105 ? 16.117 0.422 -11.099 1.00 80.38 105 ASN A C 1
ATOM 818 O O . ASN A 1 105 ? 16.283 -0.739 -11.438 1.00 80.38 105 ASN A O 1
ATOM 822 N N . THR A 1 106 ? 16.915 0.998 -10.196 1.00 81.12 106 THR A N 1
ATOM 823 C CA . THR A 1 106 ? 18.084 0.306 -9.622 1.00 81.12 106 THR A CA 1
ATOM 824 C C . THR A 1 106 ? 17.679 -0.853 -8.719 1.00 81.12 106 THR A C 1
ATOM 826 O O . THR A 1 106 ? 18.386 -1.848 -8.626 1.00 81.12 106 THR A O 1
ATOM 829 N N . LYS A 1 107 ? 16.548 -0.711 -8.022 1.00 82.50 107 LYS A N 1
ATOM 830 C CA . LYS A 1 107 ? 16.030 -1.725 -7.093 1.00 82.50 107 LYS A CA 1
ATOM 831 C C . LYS A 1 107 ? 14.823 -2.480 -7.647 1.00 82.50 107 LYS A C 1
ATOM 833 O O . LYS A 1 107 ? 14.229 -3.245 -6.892 1.00 82.50 107 LYS A O 1
ATOM 838 N N . SER A 1 108 ? 14.435 -2.214 -8.896 1.00 85.19 108 SER A N 1
ATOM 839 C CA . SER A 1 108 ? 13.201 -2.701 -9.525 1.00 85.19 108 SER A CA 1
ATOM 840 C C . SER A 1 108 ? 11.984 -2.555 -8.607 1.00 85.19 108 SER A C 1
ATOM 842 O O . SER A 1 108 ? 11.247 -3.505 -8.348 1.00 85.19 108 SER A O 1
ATOM 844 N N . GLU A 1 109 ? 11.825 -1.365 -8.030 1.00 88.62 109 GLU A N 1
ATOM 845 C CA . GLU A 1 109 ? 10.910 -1.122 -6.918 1.00 88.62 109 GLU A CA 1
ATOM 846 C C . GLU A 1 109 ? 9.850 -0.080 -7.275 1.00 88.62 109 GLU A C 1
ATOM 848 O O . GLU A 1 109 ? 10.153 1.043 -7.681 1.00 88.62 109 GLU A O 1
ATOM 853 N N . ILE A 1 110 ? 8.596 -0.460 -7.062 1.00 89.75 110 ILE A N 1
ATOM 854 C CA . ILE A 1 110 ? 7.429 0.409 -7.077 1.00 89.75 110 ILE A CA 1
ATOM 855 C C . ILE A 1 110 ? 7.199 0.930 -5.663 1.00 89.75 110 ILE A C 1
ATOM 857 O O . ILE A 1 110 ? 7.084 0.147 -4.718 1.00 89.75 110 ILE A O 1
ATOM 861 N N . ARG A 1 111 ? 7.064 2.250 -5.530 1.00 90.81 111 ARG A N 1
ATOM 862 C CA . ARG A 1 111 ? 6.605 2.899 -4.300 1.00 90.81 111 ARG A CA 1
ATOM 863 C C . ARG A 1 111 ? 5.313 3.643 -4.564 1.00 90.81 111 ARG A C 1
ATOM 865 O O . ARG A 1 111 ? 5.208 4.377 -5.543 1.00 90.81 111 ARG A O 1
ATOM 872 N N . VAL A 1 112 ? 4.351 3.466 -3.673 1.00 91.12 112 VAL A N 1
ATOM 873 C CA . VAL A 1 112 ? 3.048 4.122 -3.745 1.00 91.12 112 VAL A CA 1
ATOM 874 C C . VAL A 1 112 ? 2.761 4.804 -2.420 1.00 91.12 112 VAL A C 1
ATOM 876 O O . VAL A 1 112 ? 2.907 4.183 -1.368 1.00 91.12 112 VAL A O 1
ATOM 879 N N . SER A 1 113 ? 2.388 6.081 -2.474 1.00 90.56 113 SER A N 1
ATOM 880 C CA . SER A 1 113 ? 1.910 6.827 -1.310 1.00 90.56 113 SER A CA 1
ATOM 881 C C . SER A 1 113 ? 0.392 6.849 -1.265 1.00 90.56 113 SER A C 1
ATOM 883 O O . SER A 1 113 ? -0.288 6.699 -2.284 1.00 90.56 113 SER A O 1
ATOM 885 N N . PHE A 1 114 ? -0.135 7.081 -0.071 1.00 90.69 114 PHE 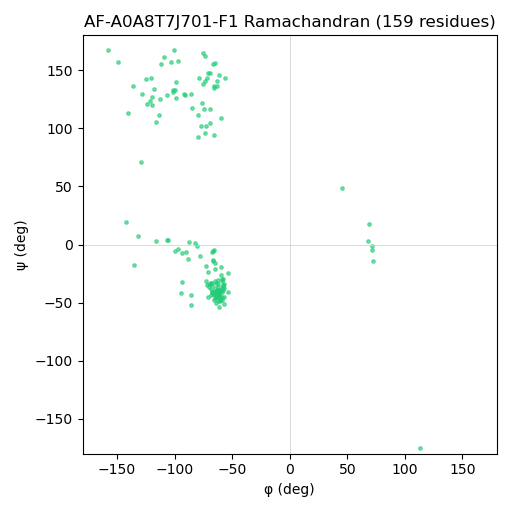A N 1
ATOM 886 C CA . PHE A 1 114 ? -1.566 7.099 0.178 1.00 90.69 114 PHE A CA 1
ATOM 887 C C . PHE A 1 114 ? -2.107 8.519 0.307 1.00 90.69 114 PHE A C 1
ATOM 889 O O . PHE A 1 114 ? -1.370 9.467 0.580 1.00 90.69 114 PHE A O 1
ATOM 896 N N . THR A 1 115 ? -3.404 8.661 0.063 1.00 89.44 115 THR A N 1
ATOM 897 C CA . THR A 1 115 ? -4.154 9.905 0.284 1.00 89.44 115 THR A CA 1
ATOM 898 C C . THR A 1 115 ? -4.416 10.124 1.772 1.00 89.44 115 THR A C 1
ATOM 900 O O . THR A 1 115 ? -4.425 9.166 2.545 1.00 89.44 115 THR A O 1
ATOM 903 N N . ASP A 1 116 ? -4.798 11.339 2.152 1.00 87.31 116 ASP A N 1
ATOM 904 C CA . ASP A 1 116 ? -5.141 11.678 3.540 1.00 87.31 116 ASP A CA 1
ATOM 905 C C . ASP A 1 116 ? -6.415 10.968 4.061 1.00 87.31 116 ASP A C 1
ATOM 907 O O . ASP A 1 116 ? -6.620 10.867 5.269 1.00 87.31 116 ASP A O 1
ATOM 911 N N . ASN A 1 117 ? -7.217 10.358 3.173 1.00 85.06 117 ASN A N 1
ATOM 912 C CA . ASN A 1 117 ? -8.337 9.463 3.525 1.00 85.06 117 ASN A CA 1
ATOM 913 C C . ASN A 1 117 ? -7.905 8.143 4.201 1.00 85.06 117 ASN A C 1
ATOM 915 O O . ASN A 1 117 ? -8.755 7.332 4.605 1.00 85.06 117 ASN A O 1
ATOM 919 N N . LEU A 1 118 ? -6.595 7.911 4.297 1.00 86.94 118 LEU A N 1
ATOM 920 C CA . LEU A 1 118 ? -5.987 6.750 4.925 1.00 86.94 118 LEU A CA 1
ATOM 921 C C . LEU A 1 118 ? -4.906 7.186 5.936 1.00 86.94 118 LEU A C 1
ATOM 923 O O . LEU A 1 118 ? -3.708 7.019 5.685 1.00 86.94 118 LEU A O 1
ATOM 927 N N . PRO A 1 119 ? -5.311 7.775 7.077 1.00 84.75 119 PRO A N 1
ATOM 928 C CA . PRO A 1 119 ? -4.384 8.380 8.033 1.00 84.75 119 PRO A CA 1
ATOM 929 C C . PRO A 1 119 ? -3.404 7.369 8.639 1.00 84.75 119 PRO A C 1
ATOM 931 O O . PRO A 1 119 ? -2.263 7.721 8.924 1.00 84.75 119 PRO A O 1
ATOM 934 N N . GLU A 1 120 ? -3.803 6.104 8.780 1.00 85.19 120 GLU A N 1
ATOM 935 C CA . GLU A 1 120 ? -2.965 5.025 9.315 1.00 85.19 120 GLU A CA 1
ATOM 936 C C . GLU A 1 120 ? -1.758 4.704 8.418 1.00 85.19 120 GLU A C 1
ATOM 938 O O . GLU A 1 120 ? -0.768 4.135 8.877 1.00 85.19 120 GLU A O 1
ATOM 943 N N . ALA A 1 121 ? -1.836 5.078 7.140 1.00 86.06 121 ALA A N 1
ATOM 944 C CA . ALA A 1 121 ? -0.785 4.899 6.149 1.00 86.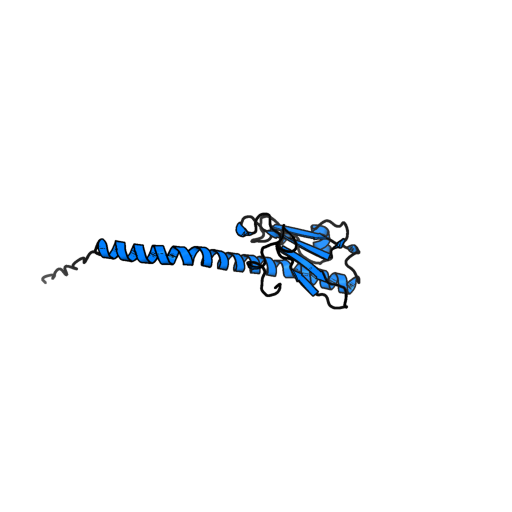06 121 ALA A CA 1
ATOM 945 C C . ALA A 1 121 ? -0.070 6.215 5.793 1.00 86.06 121 ALA A C 1
ATOM 947 O O . ALA A 1 121 ? 0.787 6.226 4.905 1.00 86.06 121 ALA A O 1
ATOM 948 N N . ASN A 1 122 ? -0.405 7.328 6.457 1.00 85.50 122 ASN A N 1
ATOM 949 C CA . ASN A 1 122 ? 0.172 8.626 6.132 1.00 85.50 122 ASN A CA 1
ATOM 950 C C . ASN A 1 122 ? 1.682 8.648 6.428 1.00 85.50 122 ASN A C 1
ATOM 952 O O . ASN A 1 122 ? 2.154 8.110 7.430 1.00 85.50 122 ASN A O 1
ATOM 956 N N . GLY A 1 123 ? 2.462 9.224 5.511 1.00 85.81 123 GLY A N 1
ATOM 957 C CA . GLY A 1 123 ? 3.928 9.208 5.559 1.00 85.81 123 GLY A CA 1
ATOM 958 C C . GLY A 1 123 ? 4.571 7.828 5.345 1.00 85.81 123 GLY A C 1
ATOM 959 O O . GLY A 1 123 ? 5.796 7.713 5.411 1.00 85.81 123 GLY A O 1
ATOM 960 N N . ARG A 1 124 ? 3.776 6.784 5.078 1.00 90.88 124 ARG A N 1
ATOM 961 C CA . ARG A 1 124 ? 4.240 5.432 4.747 1.00 90.88 124 ARG A CA 1
ATOM 962 C C . ARG A 1 124 ? 3.980 5.122 3.277 1.00 90.88 124 ARG A C 1
ATOM 964 O O . ARG A 1 124 ? 3.153 5.754 2.621 1.00 90.88 124 ARG A O 1
ATOM 971 N N . TYR A 1 125 ? 4.686 4.120 2.767 1.00 91.31 125 TYR A N 1
ATOM 972 C CA . TYR A 1 125 ? 4.577 3.683 1.380 1.00 91.31 125 TYR A CA 1
ATOM 973 C C . TYR A 1 125 ? 4.245 2.196 1.289 1.00 91.31 125 TYR A C 1
ATOM 975 O O . TYR A 1 125 ? 4.784 1.376 2.037 1.00 91.31 125 TYR A O 1
ATOM 983 N N . LEU A 1 126 ? 3.413 1.834 0.314 1.00 91.69 126 LEU A N 1
ATOM 984 C CA . LEU A 1 126 ? 3.411 0.474 -0.210 1.00 91.69 126 LEU A CA 1
ATOM 985 C C . LEU A 1 126 ? 4.627 0.330 -1.113 1.00 91.69 126 LEU A C 1
ATOM 987 O O . LEU A 1 126 ? 4.779 1.074 -2.082 1.00 91.69 126 LEU A O 1
ATOM 991 N N . VAL A 1 127 ? 5.484 -0.629 -0.784 1.00 91.75 127 VAL A N 1
ATOM 992 C CA . VAL A 1 127 ? 6.723 -0.867 -1.512 1.00 91.75 127 VAL A CA 1
ATOM 993 C C . VAL A 1 127 ? 6.704 -2.278 -2.071 1.00 91.75 127 VAL A C 1
ATOM 995 O O . VAL A 1 127 ? 6.608 -3.245 -1.318 1.00 91.75 127 VAL A O 1
ATOM 998 N N . MET A 1 128 ? 6.786 -2.390 -3.392 1.00 90.88 128 MET A N 1
ATOM 999 C CA . MET A 1 128 ? 6.771 -3.655 -4.120 1.00 90.88 128 MET A CA 1
ATOM 1000 C C . MET A 1 128 ? 8.018 -3.761 -4.979 1.00 90.88 128 MET A C 1
ATOM 1002 O O . MET A 1 128 ? 8.242 -2.934 -5.856 1.00 90.88 128 MET A O 1
ATOM 1006 N N . ARG A 1 129 ? 8.813 -4.798 -4.752 1.00 88.94 129 ARG A N 1
ATOM 1007 C CA . ARG A 1 129 ? 9.993 -5.112 -5.546 1.00 88.94 129 ARG A CA 1
ATOM 1008 C C . ARG A 1 129 ? 9.684 -6.233 -6.526 1.00 88.94 129 ARG A C 1
ATOM 1010 O O . ARG A 1 129 ? 9.106 -7.248 -6.138 1.00 88.94 129 ARG A O 1
ATOM 1017 N N . ALA A 1 130 ? 10.085 -6.043 -7.772 1.00 87.25 130 ALA A N 1
ATOM 1018 C CA . ALA A 1 130 ? 10.128 -7.093 -8.769 1.00 87.25 130 ALA A CA 1
ATOM 1019 C C . ALA A 1 130 ? 11.458 -7.849 -8.663 1.00 87.25 130 ALA A C 1
ATOM 1021 O O . ALA A 1 130 ? 12.526 -7.240 -8.632 1.00 87.25 130 ALA A O 1
ATOM 1022 N N . ASP A 1 131 ? 11.371 -9.170 -8.596 1.00 83.81 131 ASP A N 1
ATOM 1023 C CA . ASP A 1 131 ? 12.489 -10.093 -8.735 1.00 83.81 131 ASP A CA 1
ATOM 1024 C C . ASP A 1 131 ? 12.498 -10.633 -10.170 1.00 83.81 131 ASP A C 1
ATOM 1026 O O . ASP A 1 131 ? 11.466 -11.106 -10.661 1.00 83.81 131 ASP A O 1
ATOM 1030 N N . LEU A 1 132 ? 13.644 -10.492 -10.835 1.00 74.25 132 LEU A N 1
ATOM 1031 C CA . LEU A 1 132 ? 13.850 -10.768 -12.258 1.00 74.25 132 LEU A CA 1
ATOM 1032 C C . LEU A 1 132 ? 14.845 -11.923 -12.489 1.00 74.25 132 LEU A C 1
ATOM 1034 O O . LEU A 1 132 ? 15.140 -12.248 -13.636 1.00 74.25 132 LEU A O 1
ATOM 1038 N N . ASP A 1 133 ? 15.346 -12.570 -11.431 1.00 68.56 133 ASP A N 1
ATOM 1039 C CA . ASP A 1 133 ? 16.572 -13.382 -11.494 1.00 68.56 133 ASP A CA 1
ATOM 1040 C C . ASP A 1 133 ? 16.389 -14.810 -12.059 1.00 68.56 133 ASP A C 1
ATOM 1042 O O . ASP A 1 133 ? 17.356 -15.559 -12.170 1.00 68.56 133 ASP A O 1
ATOM 1046 N N . SER A 1 134 ? 15.172 -15.238 -12.429 1.00 58.38 134 SER A N 1
ATOM 1047 C CA . SER A 1 134 ? 14.903 -16.652 -12.785 1.00 58.38 134 SER A CA 1
ATOM 1048 C C . SER A 1 134 ? 13.923 -16.881 -13.942 1.00 58.38 134 SER A C 1
ATOM 1050 O O . SER A 1 134 ? 13.350 -17.961 -14.071 1.00 58.38 134 SER A O 1
ATOM 1052 N N . GLY A 1 135 ? 13.687 -15.873 -14.786 1.00 63.66 135 GLY A N 1
ATOM 1053 C CA . GLY A 1 135 ? 12.710 -15.973 -15.883 1.00 63.66 135 GLY A CA 1
ATOM 1054 C C . GLY A 1 135 ? 11.243 -15.979 -15.425 1.00 63.66 135 GLY A C 1
ATOM 1055 O O . GLY A 1 135 ? 10.341 -15.991 -16.258 1.00 63.66 135 GLY A O 1
ATOM 1056 N N . ALA A 1 136 ? 10.991 -15.914 -14.115 1.00 69.62 136 ALA A N 1
ATOM 1057 C CA . ALA A 1 136 ? 9.674 -15.703 -13.531 1.00 69.62 136 ALA A CA 1
ATOM 1058 C C . ALA A 1 136 ? 9.618 -14.334 -12.848 1.00 69.62 136 ALA A C 1
ATOM 1060 O O . ALA A 1 136 ? 10.412 -14.038 -11.957 1.00 69.62 136 ALA A O 1
ATOM 1061 N N . PHE A 1 137 ? 8.641 -13.516 -13.238 1.00 77.94 137 PHE A N 1
ATOM 1062 C CA . PHE A 1 137 ? 8.418 -12.208 -12.636 1.00 77.94 137 PHE A CA 1
ATOM 1063 C C . PHE A 1 137 ? 7.731 -12.379 -11.274 1.00 77.94 137 PHE A C 1
ATOM 1065 O O . PHE A 1 137 ? 6.525 -12.632 -11.204 1.00 77.94 137 PHE A O 1
ATOM 1072 N N . ARG A 1 138 ? 8.481 -12.260 -10.172 1.00 84.62 138 ARG A N 1
ATOM 1073 C CA . ARG A 1 138 ? 7.920 -12.380 -8.814 1.00 84.62 138 ARG A CA 1
ATOM 1074 C C . ARG A 1 138 ? 7.847 -11.023 -8.135 1.00 84.62 138 ARG A C 1
ATOM 1076 O O . ARG A 1 138 ? 8.833 -10.303 -8.036 1.00 84.62 138 ARG A O 1
ATOM 1083 N N . TRP A 1 139 ? 6.673 -10.700 -7.608 1.00 86.25 139 TRP A N 1
ATOM 1084 C CA . TRP A 1 139 ? 6.472 -9.507 -6.792 1.00 86.25 139 TRP A CA 1
ATOM 1085 C C . TRP A 1 139 ? 6.683 -9.835 -5.318 1.00 86.25 139 TRP A C 1
ATOM 1087 O O . TRP A 1 139 ? 6.079 -10.771 -4.801 1.00 86.25 139 TRP A O 1
ATOM 1097 N N . ARG A 1 140 ? 7.508 -9.042 -4.637 1.00 88.38 140 ARG A N 1
ATOM 1098 C CA . ARG A 1 140 ? 7.711 -9.106 -3.187 1.00 88.38 140 ARG A CA 1
ATOM 1099 C C . ARG A 1 140 ? 7.359 -7.759 -2.571 1.00 88.38 140 ARG A C 1
ATOM 1101 O O . ARG A 1 140 ? 7.920 -6.740 -2.970 1.00 88.38 140 ARG A O 1
ATOM 1108 N N . CYS A 1 141 ? 6.442 -7.731 -1.609 1.00 90.38 141 CYS A N 1
ATOM 1109 C CA . CYS A 1 141 ? 6.216 -6.525 -0.818 1.00 90.38 141 CYS A CA 1
ATOM 1110 C C . CYS A 1 141 ? 7.290 -6.389 0.265 1.00 90.38 141 CYS A C 1
ATOM 1112 O O . CYS A 1 141 ? 7.723 -7.379 0.850 1.00 90.38 141 CYS A O 1
ATOM 1114 N N . LEU A 1 142 ? 7.712 -5.157 0.544 1.00 90.62 142 LEU A N 1
ATOM 1115 C CA . LEU A 1 142 ? 8.590 -4.856 1.672 1.00 90.62 142 LEU A CA 1
ATOM 1116 C C . LEU A 1 142 ? 7.757 -4.342 2.842 1.00 90.62 142 LEU A C 1
ATOM 1118 O O . LEU A 1 142 ? 6.835 -3.549 2.656 1.00 90.62 142 LEU A O 1
ATOM 1122 N N . SER A 1 143 ? 8.114 -4.775 4.046 1.00 91.62 143 SER A N 1
ATOM 1123 C CA . SER A 1 143 ? 7.505 -4.308 5.287 1.00 91.62 143 SER A CA 1
ATOM 1124 C C . SER A 1 143 ? 8.376 -3.263 5.979 1.00 91.62 143 SER A C 1
ATOM 1126 O O . SER A 1 143 ? 9.561 -3.094 5.662 1.00 91.62 143 SER A O 1
ATOM 1128 N N . SER A 1 144 ? 7.798 -2.592 6.977 1.00 88.56 144 SER A N 1
ATOM 1129 C CA . SER A 1 144 ? 8.484 -1.611 7.824 1.00 88.56 144 SER A CA 1
ATOM 1130 C C . SER A 1 144 ? 9.770 -2.137 8.479 1.00 88.56 144 SER A C 1
ATOM 1132 O O . SER A 1 144 ? 10.646 -1.346 8.816 1.00 88.56 144 SER A O 1
ATOM 1134 N N . THR A 1 145 ? 9.895 -3.458 8.656 1.00 84.12 145 THR A N 1
ATOM 1135 C CA . THR A 1 145 ? 11.081 -4.118 9.229 1.00 84.12 145 THR A CA 1
ATOM 1136 C C . THR A 1 145 ? 12.265 -4.122 8.260 1.00 84.12 145 THR A C 1
ATOM 1138 O O . THR A 1 145 ? 13.414 -4.062 8.683 1.00 84.12 145 THR A O 1
ATOM 1141 N N . THR A 1 146 ? 12.000 -4.171 6.953 1.00 83.69 146 THR A N 1
ATOM 1142 C CA . THR A 1 146 ? 13.030 -4.146 5.901 1.00 83.69 146 THR A CA 1
ATOM 1143 C C . THR A 1 146 ? 13.292 -2.730 5.393 1.00 83.69 146 THR A C 1
ATOM 1145 O O . THR A 1 146 ? 14.411 -2.401 5.003 1.00 83.69 146 THR A O 1
ATOM 1148 N N . TYR A 1 147 ? 12.265 -1.881 5.380 1.00 83.69 147 TYR A N 1
ATOM 1149 C CA . TYR A 1 147 ? 12.357 -0.497 4.936 1.00 83.69 147 TYR A CA 1
ATOM 1150 C C . TYR A 1 147 ? 11.522 0.381 5.858 1.00 83.69 147 TYR A C 1
ATOM 1152 O O . TYR A 1 147 ? 10.302 0.286 5.863 1.00 83.69 147 TYR A O 1
ATOM 1160 N N . SER A 1 148 ? 12.163 1.263 6.624 1.00 85.94 148 SER A N 1
ATOM 1161 C CA . SER A 1 148 ? 11.510 2.026 7.698 1.00 85.94 148 SER A CA 1
ATOM 1162 C C . SER A 1 148 ? 10.356 2.919 7.242 1.00 85.94 148 SER A C 1
ATOM 1164 O O . SER A 1 148 ? 9.536 3.292 8.072 1.00 85.94 148 SER A O 1
ATOM 1166 N N . LEU A 1 149 ? 10.270 3.258 5.954 1.00 87.88 149 LEU A N 1
ATOM 1167 C CA . LEU A 1 149 ? 9.174 4.036 5.369 1.00 87.88 149 LEU A CA 1
ATOM 1168 C C . LEU A 1 149 ? 8.057 3.154 4.783 1.00 87.88 149 LEU A C 1
ATOM 1170 O O . LEU A 1 149 ? 7.019 3.677 4.385 1.00 87.88 149 LEU A O 1
ATOM 1174 N N . ALA A 1 150 ? 8.238 1.834 4.717 1.00 90.81 150 ALA A N 1
ATOM 1175 C CA . ALA A 1 150 ? 7.202 0.917 4.258 1.00 90.81 150 ALA A CA 1
ATOM 1176 C C . ALA A 1 150 ? 6.089 0.750 5.302 1.00 90.81 150 ALA A C 1
ATOM 1178 O O . ALA A 1 150 ? 6.257 1.052 6.491 1.00 90.81 150 ALA A O 1
ATOM 1179 N N . LEU A 1 151 ? 4.946 0.248 4.839 1.00 91.00 151 LEU A N 1
ATOM 1180 C CA . LEU A 1 151 ? 3.838 -0.144 5.698 1.00 91.00 151 LEU A CA 1
ATOM 1181 C C . LEU A 1 151 ? 4.227 -1.276 6.668 1.00 91.00 151 LEU A C 1
ATOM 1183 O O . LEU A 1 151 ? 5.007 -2.166 6.308 1.00 91.00 151 LEU A O 1
ATOM 1187 N N . PRO A 1 152 ? 3.662 -1.286 7.888 1.00 89.12 152 PRO A N 1
ATOM 1188 C CA . PRO A 1 152 ? 3.760 -2.431 8.786 1.00 89.12 152 PRO A CA 1
ATOM 1189 C C . PRO A 1 152 ? 3.238 -3.715 8.136 1.00 89.12 152 PRO A C 1
ATOM 1191 O O . PRO A 1 152 ? 2.240 -3.691 7.416 1.00 89.12 152 PRO A O 1
ATOM 1194 N N . ALA A 1 153 ? 3.881 -4.849 8.435 1.00 87.62 153 ALA A N 1
ATOM 1195 C CA . ALA A 1 153 ? 3.527 -6.147 7.850 1.00 87.62 153 ALA A CA 1
ATOM 1196 C C . ALA A 1 153 ? 2.069 -6.561 8.118 1.00 87.62 153 ALA A C 1
ATOM 1198 O O . ALA A 1 153 ? 1.455 -7.227 7.290 1.00 87.62 153 ALA A O 1
ATOM 1199 N N . GLU A 1 154 ? 1.501 -6.115 9.241 1.00 86.94 154 GLU A N 1
ATOM 1200 C CA . GLU A 1 154 ? 0.104 -6.360 9.610 1.00 86.94 154 GLU A CA 1
ATOM 1201 C C . GLU A 1 154 ? -0.904 -5.818 8.579 1.00 86.94 154 GLU A C 1
ATOM 1203 O O . GLU A 1 154 ? -2.006 -6.355 8.437 1.00 86.94 154 GLU A O 1
ATOM 1208 N N . TYR A 1 155 ? -0.529 -4.748 7.883 1.00 88.50 155 TYR A N 1
ATOM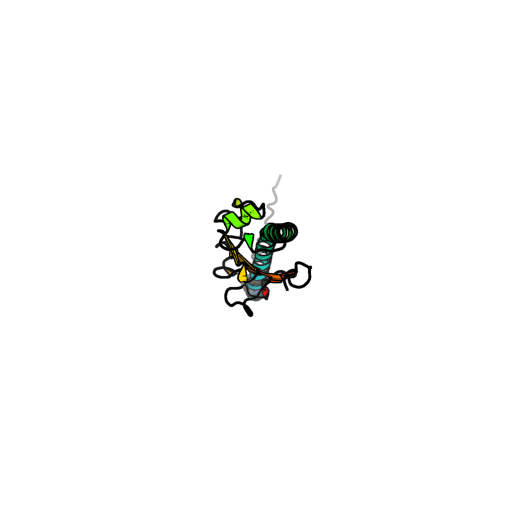 1209 C CA . TYR A 1 155 ? -1.372 -4.038 6.933 1.00 88.50 155 TYR A CA 1
ATOM 1210 C C . TYR A 1 155 ? -1.132 -4.449 5.476 1.00 88.50 155 TYR A C 1
ATOM 1212 O O . TYR A 1 155 ? -1.827 -3.966 4.580 1.00 88.50 155 TYR A O 1
ATOM 1220 N N . LEU A 1 156 ? -0.156 -5.325 5.225 1.00 87.50 156 LEU A N 1
ATOM 1221 C CA . LEU A 1 156 ? 0.074 -5.879 3.897 1.00 87.50 156 LEU A CA 1
ATOM 1222 C C . LEU A 1 156 ? -0.996 -6.938 3.583 1.00 87.50 156 LEU A C 1
ATOM 1224 O O . LEU A 1 156 ? -1.331 -7.742 4.456 1.00 87.50 156 LEU A O 1
ATOM 1228 N N . PRO A 1 157 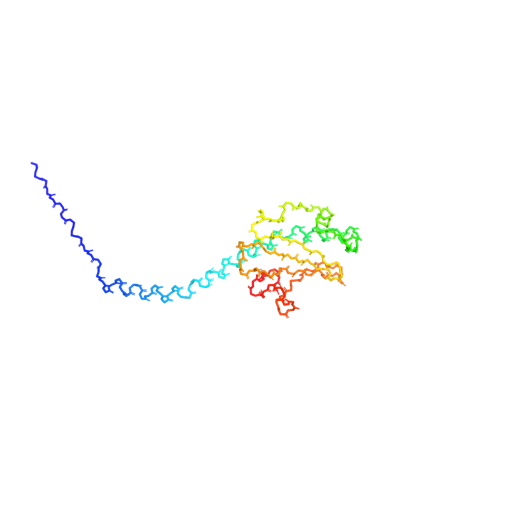? -1.533 -6.965 2.350 1.00 81.94 157 PRO A N 1
ATOM 1229 C CA . PRO A 1 157 ? -2.472 -8.002 1.946 1.00 81.94 157 PRO A CA 1
ATOM 1230 C C . PRO A 1 157 ? -1.777 -9.366 1.900 1.00 81.94 157 PRO A C 1
ATOM 1232 O O . PRO A 1 157 ? -0.572 -9.452 1.666 1.00 81.94 157 PRO A O 1
ATOM 1235 N N . THR A 1 158 ? -2.552 -10.440 2.048 1.00 78.75 158 THR A N 1
ATOM 1236 C CA . THR A 1 158 ? -2.056 -11.829 2.028 1.00 78.75 158 THR A CA 1
ATOM 1237 C C . THR A 1 158 ? -1.361 -12.206 0.725 1.00 78.75 158 THR A C 1
ATOM 1239 O O . THR A 1 158 ? -0.455 -13.023 0.732 1.00 78.75 158 THR A O 1
ATOM 1242 N N . SER A 1 159 ? -1.704 -11.563 -0.393 1.00 76.25 159 SER A N 1
ATOM 1243 C CA . SER A 1 159 ? -0.985 -11.708 -1.668 1.00 76.25 159 SER A CA 1
ATOM 1244 C C . SER A 1 159 ? 0.450 -11.158 -1.644 1.00 76.25 159 SER A C 1
ATOM 1246 O O . SER A 1 159 ? 1.151 -11.227 -2.651 1.00 76.25 159 SER A O 1
ATOM 1248 N N . CYS A 1 160 ? 0.845 -10.519 -0.545 1.00 73.00 160 CYS A N 1
ATOM 1249 C CA . CYS A 1 160 ? 2.127 -9.861 -0.342 1.00 73.00 160 CYS A CA 1
ATOM 1250 C C . CYS A 1 160 ? 2.811 -10.225 0.987 1.00 73.00 160 CYS A C 1
ATOM 1252 O O . CYS A 1 160 ? 3.832 -9.614 1.310 1.00 73.00 160 CYS A O 1
ATOM 1254 N N . GLN A 1 161 ? 2.256 -11.184 1.731 1.00 63.81 161 GLN A N 1
ATOM 1255 C CA . GLN A 1 161 ? 2.888 -11.843 2.877 1.00 63.81 161 GLN A CA 1
ATOM 1256 C C . GLN A 1 161 ? 3.469 -13.185 2.426 1.00 63.81 161 GLN A C 1
ATOM 1258 O O . GLN A 1 161 ? 4.553 -13.536 2.939 1.00 63.81 161 GLN A O 1
#

Sequence (161 aa):
MERIPIALRSKGFSLIELMIALAIISILSSIAIPQYRNYITKAKLTEAFLAVAPIKFGLVEYVSVNGSTAGLAGKTWSAVLKELGVSVNFFGDNSRYVKNFWWNNTKSEIRVSFTDNLPEANGRYLVMRADLDSGAFRWRCLSSTTYSLALPAEYLPTSCQ

Secondary structure (DSSP, 8-state):
-----------PPPHHHHHHHHHHHHHHHHHHHHHHHHHHHHHHHHHHHHHHHHHHHHHHHHHHHHSSSGGGTT--HHHHHHHTT--GGGSSTTSSSEEEEEEETTTTEEEEEEPTT-GGGTT-EEEEEEE-TTSS-EEEEEPTTTSTTBPPGGGS-GGG-

pLDDT: mean 85.18, std 9.0, range [48.91, 97.19]

Radius of gyration: 25.72 Å; Cα contacts (8 Å, |Δi|>4): 193; chains: 1; bounding box: 89×31×62 Å

Foldseek 3Di:
DDDDDPPDPPPDDDPVNVVVVVVVCVVVCVPVVVVVVLVVLLVLLVVVVVLCVLLVVLVVVLCVVVVACVVVPPDDQCVSCVSSVHDPVCEPPPHQWWHDWDADRVQQKIWTQTDVNNVLQHQATFIWGWDDPPVDTDIETDACVRPVRHHHPSSDDPSHD